Protein AF-A0A366LX60-F1 (afdb_monomer_lite)

Radius of gyration: 23.56 Å; chains: 1; bounding box: 49×60×62 Å

Structure (mmCIF, N/CA/C/O backbone):
data_AF-A0A366LX60-F1
#
_entry.id   AF-A0A366LX60-F1
#
loop_
_atom_site.group_PDB
_atom_site.id
_atom_site.type_symbol
_atom_site.label_atom_id
_atom_site.label_alt_id
_atom_site.label_comp_id
_atom_site.label_asym_id
_atom_site.label_entity_id
_atom_site.label_seq_id
_atom_site.pdbx_PDB_ins_code
_atom_site.Cartn_x
_atom_site.Cartn_y
_atom_site.Cartn_z
_atom_site.occupancy
_atom_site.B_iso_or_equiv
_atom_site.auth_seq_id
_atom_site.auth_comp_id
_atom_site.auth_asym_id
_atom_site.auth_atom_id
_atom_site.pdbx_PDB_model_num
ATOM 1 N N . MET A 1 1 ? 24.670 -49.491 36.710 1.00 48.00 1 MET A N 1
ATOM 2 C CA . MET A 1 1 ? 25.436 -48.771 35.670 1.00 48.00 1 MET A CA 1
ATOM 3 C C . MET A 1 1 ? 25.477 -49.736 34.493 1.00 48.00 1 MET A C 1
ATOM 5 O O . MET A 1 1 ? 26.183 -50.718 34.591 1.00 48.00 1 MET A O 1
ATOM 9 N N . THR A 1 2 ? 24.543 -49.719 33.547 1.00 44.12 2 THR A N 1
ATOM 10 C CA . THR A 1 2 ? 24.259 -48.660 32.569 1.00 44.12 2 THR A CA 1
ATOM 11 C C . THR A 1 2 ? 22.804 -48.748 32.091 1.00 44.12 2 THR A C 1
ATOM 13 O O . THR A 1 2 ? 22.376 -49.781 31.592 1.00 44.12 2 THR A O 1
ATOM 16 N N . ALA A 1 3 ? 22.056 -47.658 32.230 1.00 45.50 3 ALA A N 1
ATOM 17 C CA . ALA A 1 3 ? 20.785 -47.443 31.548 1.00 45.50 3 ALA A CA 1
ATOM 18 C C . ALA A 1 3 ? 20.851 -46.028 30.974 1.00 45.50 3 ALA A C 1
ATOM 20 O O . ALA A 1 3 ? 20.868 -45.074 31.750 1.00 45.50 3 ALA A O 1
ATOM 21 N N . ARG A 1 4 ? 21.010 -45.907 29.653 1.00 46.78 4 ARG A N 1
ATOM 22 C CA . ARG A 1 4 ? 20.873 -44.668 28.868 1.00 46.78 4 ARG A CA 1
ATOM 23 C C . ARG A 1 4 ? 20.836 -45.036 27.382 1.00 46.78 4 ARG A C 1
ATOM 25 O O . ARG A 1 4 ? 21.726 -44.691 26.625 1.00 46.78 4 ARG A O 1
ATOM 32 N N . ASP A 1 5 ? 19.789 -45.762 27.016 1.00 51.44 5 ASP A N 1
ATOM 33 C CA . ASP A 1 5 ? 19.326 -45.898 25.637 1.00 51.44 5 ASP A CA 1
ATOM 34 C C . ASP A 1 5 ? 17.854 -45.495 25.639 1.00 51.44 5 ASP A C 1
ATOM 36 O O . ASP A 1 5 ? 16.988 -46.305 25.958 1.00 51.44 5 ASP A O 1
ATOM 40 N N . ALA A 1 6 ? 17.589 -44.213 25.403 1.00 50.06 6 ALA A N 1
ATOM 41 C CA . ALA A 1 6 ? 16.320 -43.702 24.896 1.00 50.06 6 ALA A CA 1
ATOM 42 C C . ALA A 1 6 ? 16.440 -42.190 24.671 1.00 50.06 6 ALA A C 1
ATOM 44 O O . ALA A 1 6 ? 16.988 -41.477 25.509 1.00 50.06 6 ALA A O 1
ATOM 45 N N . ASP A 1 7 ? 15.848 -41.754 23.564 1.00 46.31 7 ASP A N 1
ATOM 46 C CA . ASP A 1 7 ? 15.535 -40.374 23.186 1.00 46.31 7 ASP A CA 1
ATOM 47 C C . ASP A 1 7 ? 16.627 -39.571 22.467 1.00 46.31 7 ASP A C 1
ATOM 49 O O . ASP A 1 7 ? 16.975 -38.458 22.849 1.00 46.31 7 ASP A O 1
ATOM 53 N N . ASP A 1 8 ? 17.053 -40.088 21.311 1.00 50.69 8 ASP A N 1
ATOM 54 C CA . ASP A 1 8 ? 17.220 -39.228 20.135 1.00 50.69 8 ASP A CA 1
ATOM 55 C C . ASP A 1 8 ? 15.904 -39.240 19.338 1.00 50.69 8 ASP A C 1
ATOM 57 O O . ASP A 1 8 ? 15.639 -40.116 18.513 1.00 50.69 8 ASP A O 1
ATOM 61 N N . LYS A 1 9 ? 15.015 -38.304 19.674 1.00 46.75 9 LYS A N 1
ATOM 62 C CA . LYS A 1 9 ? 13.851 -37.952 18.860 1.00 46.75 9 LYS A CA 1
ATOM 63 C C . LYS A 1 9 ? 13.996 -36.498 18.461 1.00 46.75 9 LYS A C 1
ATOM 65 O O . LYS A 1 9 ? 13.526 -35.610 19.164 1.00 46.75 9 LYS A O 1
ATOM 70 N N . THR A 1 10 ? 14.577 -36.271 17.293 1.00 54.34 10 THR A N 1
ATOM 71 C CA . THR A 1 10 ? 14.193 -35.101 16.504 1.00 54.34 10 THR A CA 1
ATOM 72 C C . THR A 1 10 ? 13.058 -35.557 15.585 1.00 54.34 10 THR A C 1
ATOM 74 O O . THR A 1 10 ? 13.228 -36.519 14.833 1.00 54.34 10 THR A O 1
ATOM 77 N N . PRO A 1 11 ? 11.861 -34.961 15.712 1.00 47.41 11 PRO A N 1
ATOM 78 C CA . PRO A 1 11 ? 11.387 -34.148 14.598 1.00 47.41 11 PRO A CA 1
ATOM 79 C C . PRO A 1 11 ? 10.585 -32.933 15.094 1.00 47.41 11 PRO A C 1
ATOM 81 O O . PRO A 1 11 ? 9.395 -33.048 15.375 1.00 47.41 11 PRO A O 1
ATOM 84 N N . ASP A 1 12 ? 11.221 -31.760 15.153 1.00 51.66 12 ASP A N 1
ATOM 85 C C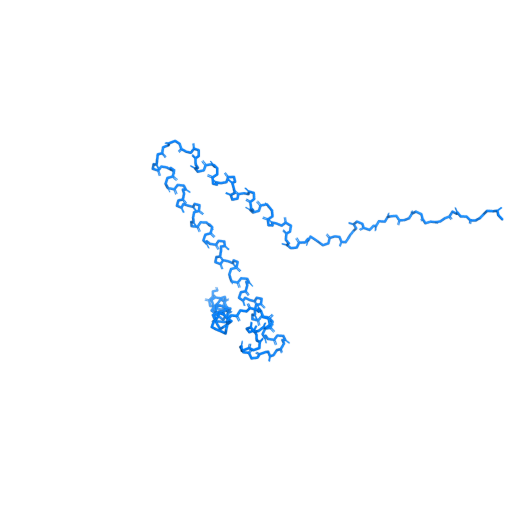A . ASP A 1 12 ? 10.539 -30.468 15.376 1.00 51.66 12 ASP A CA 1
ATOM 86 C C . ASP A 1 12 ? 10.443 -29.635 14.077 1.00 51.66 12 ASP A C 1
ATOM 88 O O . ASP A 1 12 ? 10.292 -28.419 14.086 1.00 51.66 12 ASP A O 1
ATOM 92 N N . ASP A 1 13 ? 10.529 -30.299 12.917 1.00 49.66 13 ASP A N 1
ATOM 93 C CA . ASP A 1 13 ? 10.431 -29.659 11.594 1.00 49.66 13 ASP A CA 1
ATOM 94 C C . ASP A 1 13 ? 9.007 -29.700 11.000 1.00 49.66 13 ASP A C 1
ATOM 96 O O . ASP A 1 13 ? 8.756 -29.153 9.926 1.00 49.66 13 ASP A O 1
ATOM 100 N N . ALA A 1 14 ? 8.039 -30.326 11.681 1.00 45.41 14 ALA A N 1
ATOM 101 C CA . ALA A 1 14 ? 6.715 -30.607 11.114 1.00 45.41 14 ALA A CA 1
ATOM 102 C C . ALA A 1 14 ? 5.669 -29.485 11.290 1.00 45.41 14 ALA A C 1
ATOM 104 O O . ALA A 1 14 ? 4.547 -29.636 10.808 1.00 45.41 14 ALA A O 1
ATOM 105 N N . ASN A 1 15 ? 5.993 -28.371 11.960 1.00 51.06 15 ASN A N 1
ATOM 106 C CA . ASN A 1 15 ? 5.004 -27.323 12.259 1.00 51.06 15 ASN A CA 1
ATOM 107 C C . ASN A 1 15 ? 5.498 -25.883 12.041 1.00 51.06 15 ASN A C 1
ATOM 109 O O . ASN A 1 15 ? 5.002 -24.946 12.671 1.00 51.06 15 ASN A O 1
ATOM 113 N N . ARG A 1 16 ? 6.457 -25.668 11.132 1.00 56.16 16 ARG A N 1
ATOM 114 C CA . ARG A 1 16 ? 6.787 -24.310 10.682 1.00 56.16 16 ARG A CA 1
ATOM 115 C C . ARG A 1 16 ? 5.661 -23.823 9.765 1.00 56.16 16 ARG A C 1
ATOM 117 O O . ARG A 1 16 ? 5.736 -23.959 8.548 1.00 56.16 16 ARG A O 1
ATOM 124 N N . GLN A 1 17 ? 4.584 -23.299 10.352 1.00 60.91 17 GLN A N 1
ATOM 125 C CA . GLN A 1 17 ? 3.646 -22.455 9.613 1.00 60.91 17 GLN A CA 1
ATOM 126 C C . GLN A 1 17 ? 4.471 -21.374 8.916 1.00 60.91 17 GLN A C 1
ATOM 128 O O . GLN A 1 17 ? 5.279 -20.716 9.573 1.00 60.91 17 GLN A O 1
ATOM 133 N N . ALA A 1 18 ? 4.322 -21.266 7.592 1.00 64.00 18 ALA A N 1
ATOM 134 C CA . ALA A 1 18 ? 5.001 -20.242 6.810 1.00 64.00 18 ALA A CA 1
ATOM 135 C C . ALA A 1 18 ? 4.763 -18.891 7.486 1.00 64.00 18 ALA A C 1
ATOM 137 O O . ALA A 1 18 ? 3.612 -18.548 7.786 1.00 64.00 18 ALA A O 1
ATOM 138 N N . ASP A 1 19 ? 5.841 -18.162 7.771 1.00 78.31 19 ASP A N 1
ATOM 139 C CA . ASP A 1 19 ? 5.695 -16.820 8.308 1.00 78.31 19 ASP A CA 1
ATOM 140 C C . ASP A 1 19 ? 4.960 -16.026 7.216 1.00 78.31 19 ASP A C 1
ATOM 142 O O . ASP A 1 19 ? 5.401 -16.026 6.062 1.00 78.31 19 ASP A O 1
ATOM 146 N N . PRO A 1 20 ? 3.825 -15.363 7.507 1.00 74.44 20 PRO A N 1
ATOM 147 C CA . PRO A 1 20 ? 3.124 -14.554 6.509 1.00 74.44 20 PRO A CA 1
ATOM 148 C C . PRO A 1 20 ? 4.028 -13.494 5.847 1.00 74.44 20 PRO A C 1
ATOM 150 O O . PRO A 1 20 ? 3.682 -12.967 4.790 1.00 74.44 20 PRO A O 1
ATOM 153 N N . ASN A 1 21 ? 5.192 -13.201 6.435 1.00 82.44 21 ASN A N 1
ATOM 154 C CA . ASN A 1 21 ? 6.202 -12.289 5.915 1.00 82.44 21 ASN A CA 1
ATOM 155 C C . ASN A 1 21 ? 7.226 -12.942 4.962 1.00 82.44 21 ASN A C 1
ATOM 157 O O . ASN A 1 21 ? 7.979 -12.211 4.313 1.00 82.44 21 ASN A O 1
ATOM 161 N N . ASP A 1 22 ? 7.243 -14.272 4.809 1.00 85.75 22 ASP A N 1
ATOM 162 C CA . ASP A 1 22 ? 8.193 -15.005 3.949 1.00 85.75 22 ASP A CA 1
ATOM 163 C C . ASP A 1 22 ? 8.116 -14.566 2.472 1.00 85.75 22 ASP A C 1
ATOM 165 O O . ASP A 1 22 ? 9.094 -14.644 1.724 1.00 85.75 22 ASP A O 1
ATOM 169 N N . GLY A 1 23 ? 6.968 -14.034 2.037 1.00 86.50 23 GLY A N 1
ATOM 170 C CA . GLY A 1 23 ? 6.773 -13.503 0.685 1.00 86.50 23 GLY A CA 1
ATOM 171 C C . GLY A 1 23 ? 7.366 -12.107 0.443 1.00 86.50 23 GLY A C 1
ATOM 172 O O . GLY A 1 23 ? 7.620 -11.734 -0.706 1.00 86.50 23 GLY A O 1
ATOM 173 N N . PHE A 1 24 ? 7.622 -11.309 1.485 1.00 89.62 24 PHE A N 1
ATOM 174 C CA . PHE A 1 24 ? 8.063 -9.915 1.318 1.00 89.62 24 PHE A CA 1
ATOM 175 C C . PHE A 1 24 ? 9.466 -9.773 0.709 1.00 89.62 24 PHE A C 1
ATOM 177 O O . PHE A 1 24 ? 9.653 -8.893 -0.146 1.00 89.62 24 PHE A O 1
ATOM 184 N N . PRO A 1 25 ? 10.455 -10.621 1.058 1.00 93.88 25 PRO A N 1
ATOM 185 C CA . PRO A 1 25 ? 11.744 -10.626 0.375 1.00 93.88 25 PRO A CA 1
ATOM 186 C C . PRO A 1 25 ? 11.625 -10.930 -1.124 1.00 93.88 25 PRO A C 1
ATOM 188 O O . PRO A 1 25 ? 12.329 -10.305 -1.923 1.00 93.88 25 PRO A O 1
ATOM 191 N N . LEU A 1 26 ? 10.716 -11.833 -1.518 1.00 91.94 26 LEU A N 1
ATOM 192 C CA . LEU A 1 26 ? 10.485 -12.192 -2.922 1.00 91.94 26 LEU A CA 1
ATOM 193 C C . LEU A 1 26 ? 9.887 -11.022 -3.707 1.00 91.94 26 LEU A C 1
ATOM 195 O O . LEU A 1 26 ? 10.407 -10.679 -4.768 1.00 91.94 26 LEU A O 1
ATOM 199 N N . ILE A 1 27 ? 8.874 -10.350 -3.152 1.00 93.88 27 ILE A N 1
ATOM 200 C CA . ILE A 1 27 ? 8.287 -9.137 -3.747 1.00 93.88 27 ILE A CA 1
ATOM 201 C C . ILE A 1 27 ? 9.352 -8.046 -3.899 1.00 93.88 27 ILE A C 1
ATOM 203 O O . ILE A 1 27 ? 9.505 -7.451 -4.966 1.00 93.88 27 ILE A O 1
ATOM 207 N N . SER A 1 28 ? 10.140 -7.817 -2.847 1.00 95.00 28 SER A N 1
ATOM 208 C CA . SER A 1 28 ? 11.196 -6.802 -2.851 1.00 95.00 28 SER A CA 1
ATOM 209 C C . SER A 1 28 ? 12.267 -7.087 -3.903 1.00 95.00 28 SER A C 1
ATOM 211 O O . SER A 1 28 ? 12.777 -6.165 -4.541 1.00 95.00 28 SER A O 1
ATOM 213 N N . ARG A 1 29 ? 12.626 -8.362 -4.091 1.00 96.06 29 ARG A N 1
ATOM 214 C CA . ARG A 1 29 ? 13.558 -8.789 -5.137 1.00 96.06 29 ARG A CA 1
ATOM 215 C C . ARG A 1 29 ? 12.964 -8.578 -6.527 1.00 96.06 29 ARG A C 1
ATOM 217 O O . ARG A 1 29 ? 13.609 -7.924 -7.338 1.00 96.06 29 ARG A O 1
ATOM 224 N N . ALA A 1 30 ? 11.744 -9.054 -6.766 1.00 96.25 30 ALA A N 1
ATOM 225 C CA . ALA A 1 30 ? 11.069 -8.915 -8.053 1.00 96.25 30 ALA A CA 1
ATOM 226 C C . ALA A 1 30 ? 10.932 -7.444 -8.475 1.00 96.25 30 ALA A C 1
ATOM 228 O O . ALA A 1 30 ? 11.213 -7.102 -9.621 1.00 96.25 30 ALA A O 1
ATOM 229 N N . PHE A 1 31 ? 10.596 -6.552 -7.537 1.00 97.06 31 PHE A N 1
ATOM 230 C CA . PHE A 1 31 ? 10.539 -5.115 -7.804 1.00 97.06 31 PHE A CA 1
ATOM 231 C C . PHE A 1 31 ? 11.902 -4.544 -8.225 1.00 97.06 31 PHE A C 1
ATOM 233 O O . PHE A 1 31 ? 11.990 -3.819 -9.216 1.00 97.06 31 PHE A O 1
ATOM 240 N N . ARG A 1 32 ? 12.990 -4.895 -7.522 1.00 98.06 32 ARG A N 1
ATOM 241 C CA . ARG A 1 32 ? 14.347 -4.461 -7.906 1.00 98.06 32 ARG A CA 1
ATOM 242 C C . ARG A 1 32 ? 14.751 -4.986 -9.283 1.00 98.06 32 ARG A C 1
ATOM 244 O O . ARG A 1 32 ? 15.340 -4.234 -10.060 1.00 98.06 32 ARG A O 1
ATOM 251 N N . ASP A 1 33 ? 14.425 -6.239 -9.582 1.00 98.25 33 ASP A N 1
ATOM 252 C CA . ASP A 1 33 ? 14.724 -6.862 -10.872 1.00 98.25 33 ASP A CA 1
ATOM 253 C C . ASP A 1 33 ? 13.944 -6.173 -12.007 1.00 98.25 33 ASP A C 1
ATOM 255 O O . ASP A 1 33 ? 14.532 -5.841 -13.039 1.00 98.25 33 ASP A O 1
ATOM 259 N N . ALA A 1 34 ? 12.668 -5.837 -11.788 1.00 98.06 34 ALA A N 1
ATOM 260 C CA . ALA A 1 34 ? 11.856 -5.075 -12.737 1.00 98.06 34 ALA A CA 1
ATOM 261 C C . ALA A 1 34 ? 12.416 -3.663 -12.983 1.00 98.06 34 ALA A C 1
ATOM 263 O O . ALA A 1 34 ? 12.592 -3.259 -14.132 1.00 98.06 34 ALA A O 1
ATOM 264 N N . VAL A 1 35 ? 12.785 -2.930 -11.924 1.00 98.38 35 VAL A N 1
ATOM 265 C CA . VAL A 1 35 ? 13.423 -1.606 -12.052 1.00 98.38 35 VAL A CA 1
ATOM 266 C C . VAL A 1 35 ? 14.721 -1.697 -12.859 1.00 98.38 35 VAL A C 1
ATOM 268 O O . VAL A 1 35 ? 14.981 -0.844 -13.710 1.00 98.38 35 VAL A O 1
ATOM 271 N N . LYS A 1 36 ? 15.542 -2.728 -12.619 1.00 98.56 36 LYS A N 1
ATOM 272 C CA . LYS A 1 36 ? 16.778 -2.959 -13.378 1.00 98.56 36 LYS A CA 1
ATOM 273 C C . LYS A 1 36 ? 16.486 -3.235 -14.854 1.00 98.56 36 LYS A C 1
ATOM 275 O O . LYS A 1 36 ? 17.171 -2.674 -15.704 1.00 98.56 36 LYS A O 1
ATOM 280 N N . ALA A 1 37 ? 15.481 -4.058 -15.151 1.00 98.31 37 ALA A N 1
ATOM 281 C CA . ALA A 1 37 ? 15.083 -4.375 -16.519 1.00 98.31 37 ALA A CA 1
ATOM 282 C C . ALA A 1 37 ? 14.608 -3.129 -17.278 1.00 98.31 37 ALA A C 1
ATOM 284 O O . ALA A 1 37 ? 15.097 -2.876 -18.375 1.00 98.31 37 ALA A O 1
ATOM 285 N N . VAL A 1 38 ? 13.744 -2.305 -16.670 1.00 98.25 38 VAL A N 1
ATOM 286 C CA . VAL A 1 38 ? 13.260 -1.049 -17.272 1.00 98.25 38 VAL A CA 1
ATOM 287 C C . VAL A 1 38 ? 14.416 -0.090 -17.560 1.00 98.25 38 VAL A C 1
ATOM 289 O O . VAL A 1 38 ? 14.510 0.458 -18.655 1.00 98.25 38 VAL A O 1
ATOM 292 N N . ARG A 1 39 ? 15.348 0.074 -16.612 1.00 98.06 39 ARG A N 1
ATOM 293 C CA . ARG A 1 39 ? 16.527 0.946 -16.779 1.00 98.06 39 ARG A CA 1
ATOM 294 C C . ARG A 1 39 ? 17.511 0.465 -17.845 1.00 98.06 39 ARG A C 1
ATOM 296 O O . ARG A 1 39 ? 18.310 1.264 -18.318 1.00 98.06 39 ARG A O 1
ATOM 303 N N . ALA A 1 40 ? 17.487 -0.820 -18.187 1.00 98.44 40 ALA A N 1
ATOM 304 C CA . ALA A 1 40 ? 18.347 -1.392 -19.215 1.00 98.44 40 ALA A CA 1
ATOM 305 C C . ALA A 1 40 ? 17.776 -1.235 -20.637 1.00 98.44 40 ALA A C 1
ATOM 307 O O . ALA A 1 40 ? 18.463 -1.592 -21.592 1.00 98.44 40 ALA A O 1
ATOM 308 N N . ILE A 1 41 ? 16.547 -0.725 -20.798 1.00 98.50 41 ILE A N 1
ATOM 309 C CA . ILE A 1 41 ? 15.925 -0.508 -22.110 1.00 98.50 41 ILE A CA 1
ATOM 310 C C . ILE A 1 41 ? 16.617 0.679 -22.806 1.00 98.50 41 ILE A C 1
ATOM 312 O O . ILE A 1 41 ? 16.530 1.797 -22.300 1.00 98.50 41 ILE A O 1
ATOM 316 N N . PRO A 1 42 ? 17.276 0.481 -23.968 1.00 97.25 42 PRO A N 1
ATOM 317 C CA . PRO A 1 42 ? 18.010 1.562 -24.633 1.00 97.25 42 PRO A CA 1
ATOM 318 C C . PRO A 1 42 ? 17.102 2.589 -25.312 1.00 97.25 42 PRO A C 1
ATOM 320 O O . PRO A 1 42 ? 17.461 3.756 -25.428 1.00 97.25 42 PRO A O 1
ATOM 323 N N . GLU A 1 43 ? 15.948 2.143 -25.808 1.00 98.56 43 GLU A N 1
ATOM 324 C CA . GLU A 1 43 ? 15.019 2.994 -26.544 1.00 98.56 43 GLU A CA 1
ATOM 325 C C . GLU A 1 43 ? 14.177 3.823 -25.552 1.00 98.56 43 GLU A C 1
ATOM 327 O O . GLU A 1 43 ? 13.454 3.234 -24.739 1.00 98.56 43 GLU A O 1
ATOM 332 N N . PRO A 1 44 ? 14.268 5.169 -25.573 1.00 97.75 44 PRO A N 1
ATOM 333 C CA . PRO A 1 44 ? 13.674 6.011 -24.537 1.00 97.75 44 PRO A CA 1
ATOM 334 C C . PRO A 1 44 ? 12.156 5.890 -24.406 1.00 97.75 44 PRO A C 1
ATOM 336 O O . PRO A 1 44 ? 11.640 5.915 -23.287 1.00 97.75 44 PRO A O 1
ATOM 339 N N . ARG A 1 45 ? 11.423 5.758 -25.518 1.00 97.88 45 ARG A N 1
ATOM 340 C CA . ARG A 1 45 ? 9.960 5.677 -25.480 1.00 97.88 45 ARG A CA 1
ATOM 341 C C . ARG A 1 45 ? 9.500 4.376 -24.829 1.00 97.88 45 ARG A C 1
ATOM 343 O O . ARG A 1 45 ? 8.697 4.405 -23.905 1.00 97.88 45 ARG A O 1
ATOM 350 N N . ARG A 1 46 ? 10.073 3.247 -25.229 1.00 97.88 46 ARG A N 1
ATOM 351 C CA . ARG A 1 46 ? 9.812 1.927 -24.656 1.00 97.88 46 ARG A CA 1
ATOM 352 C C . ARG A 1 46 ? 10.214 1.864 -23.186 1.00 97.88 46 ARG A C 1
ATOM 354 O O . ARG A 1 46 ? 9.529 1.205 -22.404 1.00 97.88 46 ARG A O 1
ATOM 361 N N . ALA A 1 47 ? 11.299 2.538 -22.801 1.00 98.19 47 ALA A N 1
ATOM 362 C CA . ALA A 1 47 ? 11.696 2.657 -21.401 1.00 98.19 47 ALA A CA 1
ATOM 363 C C . ALA A 1 47 ? 10.638 3.417 -20.583 1.00 98.19 47 ALA A C 1
ATOM 365 O O . ALA A 1 47 ? 10.271 2.970 -19.498 1.00 98.19 47 ALA A O 1
ATOM 366 N N . PHE A 1 48 ? 10.112 4.523 -21.120 1.00 98.44 48 PHE A N 1
ATOM 367 C CA . PHE A 1 48 ? 9.036 5.295 -20.497 1.00 98.44 48 PHE A CA 1
ATOM 368 C C . PHE A 1 48 ? 7.733 4.494 -20.368 1.00 98.44 48 PHE A C 1
ATOM 370 O O . PHE A 1 48 ? 7.148 4.451 -19.285 1.00 98.44 48 PHE A O 1
ATOM 377 N N . ASP A 1 49 ? 7.304 3.826 -21.440 1.00 98.62 49 ASP A N 1
ATOM 378 C CA . ASP A 1 49 ? 6.080 3.019 -21.431 1.00 98.62 49 ASP A CA 1
ATOM 379 C C . ASP A 1 49 ? 6.206 1.881 -20.392 1.00 98.62 49 ASP A C 1
ATOM 381 O O . ASP A 1 49 ? 5.351 1.724 -19.525 1.00 98.62 49 ASP A O 1
ATOM 385 N N . SER A 1 50 ? 7.353 1.189 -20.352 1.00 98.38 50 SER A N 1
ATOM 386 C CA . SER A 1 50 ? 7.605 0.126 -19.359 1.00 98.38 50 SER A CA 1
ATOM 387 C C . SER A 1 50 ? 7.694 0.654 -17.918 1.00 98.38 50 SER A C 1
ATOM 389 O O . SER A 1 50 ? 7.313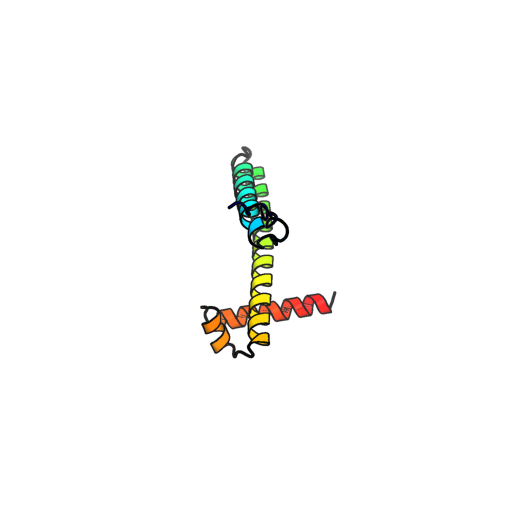 -0.035 -16.971 1.00 98.38 50 SER A O 1
ATOM 391 N N . ALA A 1 51 ? 8.215 1.870 -17.720 1.00 98.44 51 ALA A N 1
ATOM 392 C CA . ALA A 1 51 ? 8.243 2.516 -16.409 1.00 98.44 51 ALA A CA 1
ATOM 393 C C . ALA A 1 51 ? 6.833 2.886 -15.928 1.00 98.44 51 ALA A C 1
ATOM 395 O O . ALA A 1 51 ? 6.541 2.751 -14.739 1.00 98.44 51 ALA A O 1
ATOM 396 N N . THR A 1 52 ? 5.970 3.318 -16.849 1.00 98.62 52 THR A N 1
ATOM 397 C CA . THR A 1 52 ? 4.554 3.596 -16.582 1.00 98.62 52 THR A CA 1
ATOM 398 C C . THR A 1 52 ? 3.834 2.327 -16.131 1.00 98.62 52 THR A C 1
ATOM 400 O O . THR A 1 52 ? 3.218 2.326 -15.066 1.00 98.62 52 THR A O 1
ATOM 403 N N . ASP A 1 53 ? 4.004 1.220 -16.855 1.00 98.38 53 ASP A N 1
ATOM 404 C CA . ASP A 1 53 ? 3.387 -0.065 -16.500 1.00 98.38 53 ASP A CA 1
ATOM 405 C C . ASP A 1 53 ? 3.849 -0.575 -15.125 1.00 98.38 53 ASP A C 1
ATOM 407 O O . ASP A 1 53 ? 3.049 -1.061 -14.314 1.00 98.38 53 ASP A O 1
ATOM 411 N N . LEU A 1 54 ? 5.143 -0.424 -14.818 1.00 98.12 54 LEU A N 1
ATOM 412 C CA . LEU A 1 54 ? 5.684 -0.756 -13.500 1.00 98.12 54 LEU A CA 1
ATOM 413 C C . LEU A 1 54 ? 5.050 0.106 -12.398 1.00 98.12 54 LEU A C 1
ATOM 415 O O . LEU A 1 54 ? 4.704 -0.416 -11.337 1.00 98.12 54 LEU A O 1
ATOM 419 N N . ALA A 1 55 ? 4.893 1.411 -12.633 1.00 98.06 55 ALA A N 1
ATOM 420 C CA . ALA A 1 55 ? 4.296 2.325 -11.665 1.00 98.06 55 ALA A CA 1
ATOM 421 C C . ALA A 1 55 ? 2.829 1.971 -11.372 1.00 98.06 55 ALA A C 1
ATOM 423 O O . ALA A 1 55 ? 2.448 1.898 -10.202 1.00 98.06 55 ALA A O 1
ATOM 424 N N . GLU A 1 56 ? 2.032 1.687 -12.403 1.00 98.19 56 GLU A N 1
ATOM 425 C CA . GLU A 1 56 ? 0.631 1.276 -12.242 1.00 98.19 56 GLU A CA 1
ATOM 426 C C . GLU A 1 56 ? 0.508 -0.070 -11.518 1.00 98.19 56 GLU A C 1
ATOM 428 O O . GLU A 1 56 ? -0.311 -0.229 -10.610 1.00 98.19 56 GLU A O 1
ATOM 433 N N . THR A 1 57 ? 1.393 -1.022 -11.823 1.00 97.19 57 THR A N 1
ATOM 434 C CA . THR A 1 57 ? 1.432 -2.314 -11.121 1.00 97.19 57 THR A CA 1
ATOM 435 C C . THR A 1 57 ? 1.705 -2.127 -9.626 1.00 97.19 57 THR A C 1
ATOM 437 O O . THR A 1 57 ? 0.986 -2.660 -8.777 1.00 97.19 57 THR A O 1
ATOM 440 N N . VAL A 1 58 ? 2.720 -1.330 -9.277 1.00 96.94 58 VAL A N 1
ATOM 441 C CA . VAL A 1 58 ? 3.066 -1.042 -7.875 1.00 96.94 58 VAL A CA 1
ATOM 442 C C . VAL A 1 58 ? 1.940 -0.299 -7.167 1.00 96.94 58 VAL A C 1
ATOM 444 O O . VAL A 1 58 ? 1.672 -0.570 -5.994 1.00 96.94 58 VAL A O 1
ATOM 447 N N . ARG A 1 59 ? 1.250 0.603 -7.867 1.00 97.06 59 ARG A N 1
ATOM 448 C CA . ARG A 1 59 ? 0.082 1.301 -7.334 1.00 97.06 59 ARG A CA 1
ATOM 449 C C . ARG A 1 59 ? -1.028 0.322 -6.953 1.00 97.06 59 ARG A C 1
ATOM 451 O O . ARG A 1 59 ? -1.487 0.366 -5.816 1.00 97.06 59 ARG A O 1
ATOM 458 N N . GLY A 1 60 ? -1.375 -0.619 -7.832 1.00 96.12 60 GLY A N 1
ATOM 459 C CA . GLY A 1 60 ? -2.374 -1.652 -7.532 1.00 96.12 60 GLY A CA 1
ATOM 460 C C . GLY A 1 60 ? -1.998 -2.523 -6.324 1.00 96.12 60 GLY A C 1
ATOM 461 O O . GLY A 1 60 ? -2.838 -2.823 -5.468 1.00 96.12 60 GLY A O 1
ATOM 462 N N . MET A 1 61 ? -0.715 -2.873 -6.189 1.00 95.38 61 MET A N 1
ATOM 463 C CA . MET A 1 61 ? -0.211 -3.592 -5.011 1.00 95.38 61 MET A CA 1
ATOM 464 C C . MET A 1 61 ? -0.331 -2.756 -3.729 1.00 95.38 61 MET A C 1
ATOM 466 O O . MET A 1 61 ? -0.747 -3.273 -2.689 1.00 95.38 61 MET A O 1
ATOM 470 N N . ALA A 1 62 ? 0.018 -1.469 -3.791 1.00 94.44 62 ALA A N 1
ATOM 471 C CA . ALA A 1 62 ? -0.072 -0.555 -2.657 1.00 94.44 62 ALA A CA 1
ATOM 472 C C . ALA A 1 62 ? -1.525 -0.347 -2.205 1.00 94.44 62 ALA A C 1
ATOM 474 O O . ALA A 1 62 ? -1.795 -0.367 -1.002 1.00 94.44 62 ALA A O 1
ATOM 475 N N . ASP A 1 63 ? -2.456 -0.211 -3.149 1.00 94.44 63 ASP A N 1
ATOM 476 C CA . ASP A 1 63 ? -3.886 -0.078 -2.871 1.00 94.44 63 ASP A CA 1
ATOM 477 C C . ASP A 1 63 ? -4.435 -1.341 -2.191 1.00 94.44 63 ASP A C 1
ATOM 479 O O . ASP A 1 63 ? -5.095 -1.258 -1.151 1.00 94.44 63 ASP A O 1
ATOM 483 N N . THR A 1 64 ? -4.060 -2.523 -2.691 1.00 93.94 64 THR A N 1
ATOM 484 C CA . THR A 1 64 ? -4.421 -3.811 -2.076 1.00 93.94 64 THR A CA 1
ATOM 485 C C . THR A 1 64 ? -3.865 -3.930 -0.654 1.00 93.94 64 THR A C 1
ATOM 487 O O . THR A 1 64 ? -4.586 -4.273 0.285 1.00 93.94 64 THR A O 1
ATOM 490 N N . ALA A 1 65 ? -2.593 -3.584 -0.444 1.00 93.69 65 ALA A N 1
ATOM 491 C CA . ALA A 1 65 ? -1.982 -3.602 0.884 1.00 93.69 65 ALA A CA 1
ATOM 492 C C . ALA A 1 65 ? -2.647 -2.598 1.847 1.00 93.69 65 ALA A C 1
ATOM 494 O O . ALA A 1 65 ? -2.850 -2.891 3.031 1.00 93.69 65 ALA A O 1
ATOM 495 N N . ALA A 1 66 ? -3.028 -1.416 1.352 1.00 93.69 66 ALA A N 1
ATOM 496 C CA . ALA A 1 66 ? -3.759 -0.421 2.128 1.00 93.69 66 ALA A CA 1
ATOM 497 C C . ALA A 1 66 ? -5.143 -0.935 2.552 1.00 93.69 66 ALA A C 1
ATOM 499 O O . ALA A 1 66 ? -5.566 -0.679 3.684 1.00 93.69 66 ALA A O 1
ATOM 500 N N . GLN A 1 67 ? -5.809 -1.696 1.685 1.00 95.69 67 GLN A N 1
ATOM 501 C CA . GLN A 1 67 ? -7.087 -2.334 1.973 1.00 95.69 67 GLN A CA 1
ATOM 502 C C . GLN A 1 67 ? -6.958 -3.422 3.052 1.00 95.69 67 GLN A C 1
ATOM 504 O O . GLN A 1 67 ? -7.669 -3.368 4.058 1.00 95.69 67 GLN A O 1
ATOM 509 N N . VAL A 1 68 ? -5.973 -4.320 2.939 1.00 95.00 68 VAL A N 1
ATOM 510 C CA . VAL A 1 68 ? -5.675 -5.330 3.977 1.00 95.00 68 VAL A CA 1
ATOM 511 C C . VAL A 1 68 ? -5.412 -4.666 5.335 1.00 95.00 68 VAL A C 1
ATOM 513 O O . VAL A 1 68 ? -5.907 -5.112 6.377 1.00 95.00 68 VAL A O 1
ATOM 516 N N . ARG A 1 69 ? -4.681 -3.544 5.348 1.00 95.56 69 ARG A N 1
ATOM 517 C CA . ARG A 1 69 ? -4.440 -2.758 6.567 1.00 95.56 69 ARG A CA 1
ATOM 518 C C . ARG A 1 69 ? -5.727 -2.149 7.133 1.00 95.56 69 ARG A C 1
ATOM 520 O O . ARG A 1 69 ? -5.907 -2.135 8.354 1.00 95.56 69 ARG A O 1
ATOM 527 N N . ALA A 1 70 ? -6.606 -1.631 6.279 1.00 97.44 70 ALA A N 1
ATOM 528 C CA . ALA A 1 70 ? -7.894 -1.079 6.686 1.00 97.44 70 ALA A CA 1
ATOM 529 C C . ALA A 1 70 ? -8.788 -2.150 7.331 1.00 97.44 70 ALA A C 1
ATOM 531 O O . ALA A 1 70 ? -9.373 -1.918 8.392 1.00 97.44 70 ALA A O 1
ATOM 532 N N . GLU A 1 71 ? -8.834 -3.345 6.749 1.00 97.00 71 GLU A N 1
ATOM 533 C CA . GLU A 1 71 ? -9.564 -4.489 7.295 1.00 97.00 71 GLU A CA 1
ATOM 534 C C . GLU A 1 71 ? -9.015 -4.936 8.645 1.00 97.00 71 GLU A C 1
ATOM 536 O O . GLU A 1 71 ? -9.789 -5.151 9.580 1.00 97.00 71 GLU A O 1
ATOM 541 N N . ALA A 1 72 ? -7.689 -5.020 8.784 1.00 96.69 72 ALA A N 1
ATOM 542 C CA . ALA A 1 72 ? -7.051 -5.338 10.056 1.00 96.69 72 ALA A CA 1
ATOM 543 C C . ALA A 1 72 ? -7.419 -4.314 11.145 1.00 96.69 72 ALA A C 1
ATOM 545 O O . ALA A 1 72 ? -7.825 -4.703 12.242 1.00 96.69 72 ALA A O 1
ATOM 546 N N . ALA A 1 73 ? -7.382 -3.013 10.831 1.00 97.50 73 ALA A N 1
ATOM 547 C CA . ALA A 1 73 ? -7.809 -1.959 11.754 1.00 97.50 73 ALA A CA 1
ATOM 548 C C . ALA A 1 73 ? -9.296 -2.086 12.140 1.00 97.50 73 ALA A C 1
ATOM 550 O O . ALA A 1 73 ? -9.652 -1.933 13.310 1.00 97.50 73 ALA A O 1
ATOM 551 N N . ALA A 1 74 ? -10.170 -2.414 11.183 1.00 97.25 74 ALA A N 1
ATOM 552 C CA . ALA A 1 74 ? -11.592 -2.632 11.440 1.00 97.25 74 ALA A CA 1
ATOM 553 C C . ALA A 1 74 ? -11.870 -3.904 12.261 1.00 97.25 74 ALA A C 1
ATOM 555 O O . ALA A 1 74 ? -12.827 -3.933 13.041 1.00 97.25 74 ALA A O 1
ATOM 556 N N . ARG A 1 75 ? -11.058 -4.960 12.109 1.00 96.75 75 ARG A N 1
ATOM 557 C CA . ARG A 1 75 ? -11.113 -6.152 12.971 1.00 96.75 75 ARG A CA 1
ATOM 558 C C . ARG A 1 75 ? -10.747 -5.798 14.409 1.00 96.75 75 ARG A C 1
ATOM 560 O O . ARG A 1 75 ? -11.539 -6.106 15.291 1.00 96.75 75 ARG A O 1
ATOM 567 N N . ILE A 1 76 ? -9.643 -5.080 14.628 1.00 97.44 76 ILE A N 1
ATOM 568 C CA . ILE A 1 76 ? -9.214 -4.622 15.964 1.00 97.44 76 ILE A CA 1
ATOM 569 C C . ILE A 1 76 ? -10.303 -3.762 16.614 1.00 97.44 76 ILE A C 1
ATOM 571 O O . ILE A 1 76 ? -10.738 -4.046 17.724 1.00 97.44 76 ILE A O 1
ATOM 575 N N . HIS A 1 77 ? -10.815 -2.762 15.890 1.00 96.69 77 HIS A N 1
ATOM 576 C CA . HIS A 1 77 ? -11.890 -1.893 16.376 1.00 96.69 77 HIS A CA 1
ATOM 577 C C . HIS A 1 77 ? -13.118 -2.676 16.861 1.00 96.69 77 HIS A C 1
ATOM 579 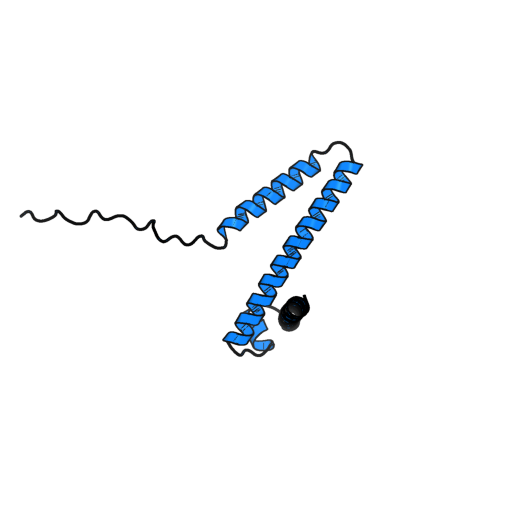O O . HIS A 1 77 ? -13.685 -2.342 17.898 1.00 96.69 77 HIS A O 1
ATOM 585 N N . ARG A 1 78 ? -13.541 -3.705 16.110 1.00 96.06 78 ARG A N 1
ATOM 586 C CA . ARG A 1 78 ? -14.706 -4.534 16.458 1.00 96.06 78 ARG A CA 1
ATOM 587 C C . ARG A 1 78 ? -14.415 -5.505 17.598 1.00 96.06 7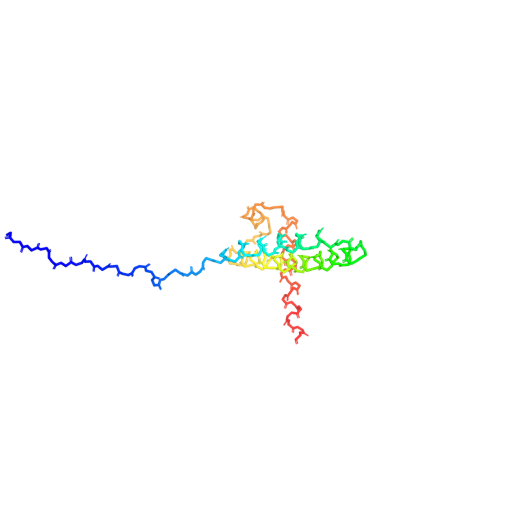8 ARG A C 1
ATOM 589 O O . ARG A 1 78 ? -15.240 -5.611 18.494 1.00 96.06 78 ARG A O 1
ATOM 596 N N . ALA A 1 79 ? -13.274 -6.187 17.558 1.00 97.12 79 ALA A N 1
ATOM 597 C CA . ALA A 1 79 ? -12.899 -7.183 18.558 1.00 97.12 79 ALA A CA 1
ATOM 598 C C . ALA A 1 79 ? -12.704 -6.559 19.947 1.00 97.12 79 ALA A C 1
ATOM 600 O O . ALA A 1 79 ? -13.106 -7.144 20.945 1.00 97.12 79 ALA A O 1
ATOM 601 N N . GLU A 1 80 ? -12.128 -5.358 20.005 1.00 96.31 80 GLU A N 1
ATOM 602 C CA . GLU A 1 80 ? -11.820 -4.668 21.262 1.00 96.31 80 GLU A CA 1
ATOM 603 C C . GLU A 1 80 ? -12.889 -3.626 21.664 1.00 96.31 80 GLU A C 1
ATOM 605 O O . GLU A 1 80 ? -12.768 -2.987 22.708 1.00 96.31 80 GLU A O 1
ATOM 610 N N . GLY A 1 81 ? -13.930 -3.407 20.846 1.00 95.62 81 GLY A N 1
ATOM 611 C CA . GLY A 1 81 ? -14.991 -2.428 21.130 1.00 95.62 81 GLY A CA 1
ATOM 612 C C . GLY A 1 81 ? -14.485 -0.985 21.287 1.00 95.62 81 GLY A C 1
ATOM 613 O O . GLY A 1 81 ? -15.023 -0.208 22.079 1.00 95.62 81 GLY A O 1
ATOM 614 N N . LEU A 1 82 ? -13.412 -0.619 20.579 1.00 95.19 82 LEU A N 1
ATOM 615 C CA . LEU A 1 82 ? -12.735 0.665 20.774 1.00 95.19 82 LEU A CA 1
ATOM 616 C C . LEU A 1 82 ? -13.522 1.826 20.167 1.00 95.19 82 LEU A C 1
ATOM 618 O O . LEU A 1 82 ? -14.053 1.730 19.067 1.00 95.19 82 LEU A O 1
ATOM 622 N N . SER A 1 83 ? -13.482 2.990 20.819 1.00 96.94 83 SER A N 1
ATOM 623 C CA . SER A 1 83 ? -13.796 4.246 20.133 1.00 96.94 83 SER A CA 1
ATOM 624 C C . SER A 1 83 ? -12.694 4.591 19.122 1.00 96.94 83 SER A C 1
ATOM 626 O O . SER A 1 83 ? -11.552 4.152 19.262 1.00 96.94 83 SER A O 1
ATOM 628 N N . ILE A 1 84 ? -12.985 5.451 18.138 1.00 95.94 84 ILE A N 1
ATOM 629 C CA . ILE A 1 84 ? -11.993 5.882 17.129 1.00 95.94 84 ILE A CA 1
ATOM 630 C C . ILE A 1 84 ? -10.735 6.475 17.788 1.00 95.94 84 ILE A C 1
ATOM 632 O O . ILE A 1 84 ? -9.622 6.222 17.338 1.00 95.94 84 ILE A O 1
ATOM 636 N N . GLY A 1 85 ? -10.897 7.241 18.873 1.00 96.94 85 GLY A N 1
ATOM 637 C CA . GLY A 1 85 ? -9.766 7.806 19.616 1.00 96.94 85 GLY A CA 1
ATOM 638 C C . GLY A 1 85 ? -8.892 6.729 20.265 1.00 96.94 85 GLY A C 1
ATOM 639 O O . GLY A 1 85 ? -7.672 6.781 20.145 1.00 96.94 85 GLY A O 1
ATOM 640 N N . LYS A 1 86 ? -9.509 5.715 20.887 1.00 97.94 86 LYS A N 1
ATOM 641 C CA . LYS A 1 86 ? -8.778 4.582 21.472 1.00 97.94 86 LYS A CA 1
ATOM 642 C C . LYS A 1 86 ? -8.114 3.715 20.400 1.00 97.94 86 LYS A C 1
ATOM 644 O O . LYS A 1 86 ? -6.979 3.297 20.591 1.00 97.94 86 LYS A O 1
ATOM 649 N N . LEU A 1 87 ? -8.770 3.513 19.254 1.00 97.94 87 LEU A N 1
ATOM 650 C CA . LEU A 1 87 ? -8.184 2.820 18.105 1.00 97.94 87 LEU A CA 1
ATOM 651 C C . LEU A 1 87 ? -6.950 3.557 17.571 1.00 97.94 87 LEU A C 1
ATOM 653 O O . LEU A 1 87 ? -5.930 2.932 17.304 1.00 97.94 87 LEU A O 1
ATOM 657 N N . ALA A 1 88 ? -7.028 4.881 17.431 1.00 97.50 88 ALA A N 1
ATOM 658 C CA . ALA A 1 88 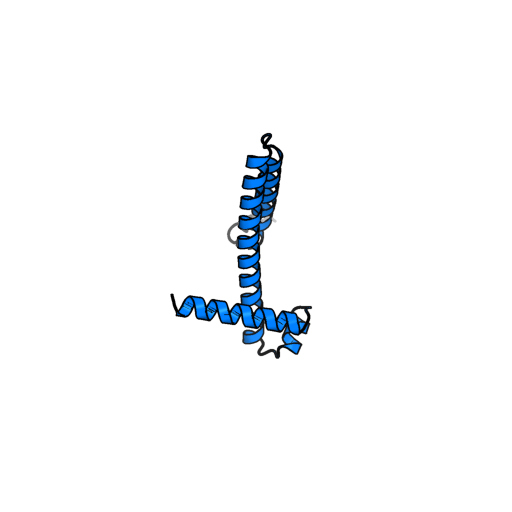? -5.916 5.698 16.956 1.00 97.50 88 ALA A CA 1
ATOM 659 C C . ALA A 1 88 ? -4.680 5.552 17.858 1.00 97.50 88 ALA A C 1
ATOM 661 O O . ALA A 1 88 ? -3.587 5.284 17.361 1.00 97.50 88 ALA A O 1
ATOM 662 N N . LEU A 1 89 ? -4.878 5.619 19.180 1.00 97.81 89 LEU A N 1
ATOM 663 C CA . LEU A 1 89 ? -3.823 5.369 20.167 1.00 97.81 89 LEU A CA 1
ATOM 664 C C . LEU A 1 89 ? -3.286 3.934 20.077 1.00 97.81 89 LEU A C 1
ATOM 666 O O . LEU A 1 89 ? -2.076 3.740 20.025 1.00 97.81 89 LEU A O 1
ATOM 670 N N . ARG A 1 90 ? -4.173 2.933 19.988 1.00 97.06 90 ARG A N 1
ATOM 671 C CA . ARG A 1 90 ? -3.808 1.510 19.892 1.00 97.06 90 ARG A CA 1
ATOM 672 C C . ARG A 1 90 ? -2.937 1.199 18.673 1.00 97.06 90 ARG A C 1
ATOM 674 O O . ARG A 1 90 ? -2.062 0.343 18.760 1.00 97.06 90 ARG A O 1
ATOM 681 N N . LEU A 1 91 ? -3.191 1.880 17.557 1.00 96.62 91 LEU A N 1
ATOM 682 C CA . LEU A 1 91 ? -2.478 1.710 16.290 1.00 96.62 91 LEU A CA 1
ATOM 683 C C . LEU A 1 91 ? -1.285 2.668 16.119 1.00 96.62 91 LEU A C 1
ATOM 685 O O . LEU A 1 91 ? -0.599 2.581 15.103 1.00 96.62 91 LEU A O 1
ATOM 689 N N . GLY A 1 92 ? -1.057 3.598 17.054 1.00 97.31 92 GLY A N 1
ATOM 690 C CA . GLY A 1 92 ? 0.012 4.598 16.951 1.00 97.31 92 GLY A CA 1
ATOM 691 C C . GLY A 1 92 ? -0.163 5.575 15.781 1.00 97.31 92 GLY A C 1
ATOM 692 O O . GLY A 1 92 ? 0.818 5.981 15.163 1.00 97.31 92 GLY A O 1
ATOM 693 N N . ILE A 1 93 ? -1.404 5.930 15.430 1.00 97.38 93 ILE A N 1
ATOM 694 C CA . ILE A 1 93 ? -1.727 6.829 14.307 1.00 97.38 93 ILE A CA 1
ATOM 695 C C . ILE A 1 93 ? -2.649 7.971 14.742 1.00 97.38 93 ILE A C 1
ATOM 697 O O . ILE A 1 93 ? -3.237 7.952 15.820 1.00 97.38 93 ILE A O 1
ATOM 701 N N . SER A 1 94 ? -2.832 8.970 13.874 1.00 97.88 94 SER A N 1
ATOM 702 C CA . SER A 1 94 ? -3.790 10.049 14.126 1.00 97.88 94 SER A CA 1
ATOM 703 C C . SER A 1 94 ? -5.245 9.560 14.078 1.00 97.88 94 SER A C 1
ATOM 705 O O . SER A 1 94 ? -5.591 8.621 13.354 1.00 97.88 94 SER A O 1
ATOM 707 N N . LYS A 1 95 ? -6.136 10.258 14.796 1.00 97.19 95 LYS A N 1
ATOM 708 C CA . LYS A 1 95 ? -7.586 9.986 14.786 1.00 97.19 95 LYS A CA 1
ATOM 709 C C . LYS A 1 95 ? -8.175 10.035 13.372 1.00 97.19 95 LYS A C 1
ATOM 711 O O . LYS A 1 95 ? -8.927 9.142 12.995 1.00 97.19 95 LYS A O 1
ATOM 716 N N . ALA A 1 96 ? -7.780 11.031 12.577 1.00 97.81 96 ALA A N 1
ATOM 717 C CA . ALA A 1 96 ? -8.221 11.168 11.189 1.00 97.81 96 ALA A CA 1
ATOM 718 C C . ALA A 1 96 ? -7.792 9.969 10.329 1.00 97.81 96 ALA A C 1
ATOM 720 O O . ALA A 1 96 ? -8.570 9.481 9.508 1.00 97.81 96 ALA A O 1
ATOM 721 N N . ARG A 1 97 ? -6.575 9.445 10.541 1.00 96.88 97 ARG A N 1
ATOM 722 C CA . ARG A 1 97 ? -6.097 8.267 9.811 1.00 96.88 97 ARG A CA 1
ATOM 723 C C . ARG A 1 97 ? -6.842 7.001 10.225 1.00 96.88 97 ARG A C 1
ATOM 725 O O . ARG A 1 97 ? -7.201 6.210 9.358 1.00 96.88 97 ARG A O 1
ATOM 732 N N . ALA A 1 98 ? -7.121 6.831 11.516 1.00 97.75 98 ALA A N 1
ATOM 733 C CA . ALA A 1 98 ? -7.949 5.729 12.004 1.00 97.75 98 ALA A CA 1
ATOM 734 C C . ALA A 1 98 ? -9.355 5.766 11.378 1.00 97.75 98 ALA A C 1
ATOM 736 O O . ALA A 1 98 ? -9.849 4.755 10.886 1.00 97.75 98 ALA A O 1
ATOM 737 N N . GLU A 1 99 ? -9.969 6.947 11.306 1.00 97.31 99 GLU A N 1
ATOM 738 C CA . GLU A 1 99 ? -11.269 7.132 10.661 1.00 97.31 99 GLU A CA 1
ATOM 739 C C . GLU A 1 99 ? -11.236 6.842 9.152 1.00 97.31 99 GLU A C 1
ATOM 741 O O . GLU A 1 99 ? -12.153 6.216 8.619 1.00 97.31 99 GLU A O 1
ATOM 746 N N . GLN A 1 100 ? -10.182 7.261 8.444 1.00 97.06 100 GLN A N 1
ATOM 747 C CA . GLN A 1 100 ? -9.993 6.906 7.033 1.00 97.06 100 GLN A CA 1
ATOM 748 C C . GLN A 1 100 ? -9.943 5.388 6.827 1.00 97.06 100 GLN A C 1
ATOM 750 O O . GLN A 1 100 ? -10.656 4.884 5.964 1.00 97.06 100 GLN A O 1
ATOM 755 N N . LEU A 1 101 ? -9.172 4.659 7.641 1.00 97.38 101 LEU A N 1
ATOM 756 C CA . LEU A 1 101 ? -9.081 3.197 7.549 1.00 97.38 101 LEU A CA 1
ATOM 757 C C . LEU A 1 101 ? -10.446 2.532 7.772 1.00 97.38 101 LEU A C 1
ATOM 759 O O . LEU A 1 101 ? -10.843 1.663 7.000 1.00 97.38 101 LEU A O 1
ATOM 763 N N . LEU A 1 102 ? -11.217 2.981 8.769 1.00 97.19 102 LEU A N 1
ATOM 764 C CA . LEU A 1 102 ? -12.560 2.441 9.005 1.00 97.19 102 LEU A CA 1
ATOM 765 C C . LEU A 1 102 ? -13.526 2.735 7.850 1.00 97.19 102 LEU A C 1
ATOM 767 O O . LEU A 1 102 ? -14.377 1.902 7.544 1.00 97.19 102 LEU A O 1
ATOM 771 N N . ARG A 1 103 ? -13.408 3.895 7.192 1.00 96.00 103 ARG A N 1
ATOM 772 C CA . ARG A 1 103 ? -14.205 4.215 5.997 1.00 96.00 103 ARG A CA 1
ATOM 773 C C . ARG A 1 103 ? -13.822 3.344 4.803 1.00 96.00 103 ARG A C 1
ATOM 775 O O . ARG A 1 103 ? -14.720 2.830 4.144 1.00 96.00 103 ARG A O 1
ATOM 782 N N . MET A 1 104 ? -12.529 3.132 4.561 1.00 95.44 104 MET A N 1
ATOM 783 C CA . MET A 1 104 ? -12.040 2.238 3.500 1.00 95.44 104 MET A CA 1
ATOM 784 C C . MET A 1 104 ? -12.553 0.806 3.699 1.00 95.44 104 MET A C 1
ATOM 786 O O . MET A 1 104 ? -13.186 0.249 2.809 1.00 95.44 104 MET A O 1
ATOM 790 N N . ALA A 1 105 ? -12.422 0.262 4.913 1.00 94.19 105 ALA A N 1
ATOM 791 C CA . ALA A 1 105 ? -12.921 -1.074 5.244 1.00 94.19 105 ALA A CA 1
ATOM 792 C C . ALA A 1 105 ? -14.453 -1.212 5.135 1.00 94.19 105 ALA A C 1
ATOM 794 O O . ALA A 1 105 ? -14.977 -2.312 4.973 1.00 94.19 105 ALA A O 1
ATOM 795 N N . ARG A 1 106 ? -15.208 -0.112 5.263 1.00 92.75 106 ARG A N 1
ATOM 796 C CA . ARG A 1 106 ? -16.659 -0.115 5.023 1.00 92.75 106 ARG A CA 1
ATOM 797 C C . ARG A 1 106 ? -16.982 -0.164 3.534 1.00 92.75 106 ARG A C 1
ATOM 799 O O . ARG A 1 106 ? -17.833 -0.959 3.170 1.00 92.75 106 ARG A O 1
ATOM 806 N N . ARG A 1 107 ? -16.297 0.635 2.710 1.00 90.19 107 ARG A N 1
ATOM 807 C CA . ARG A 1 107 ? -16.519 0.681 1.255 1.00 90.19 107 ARG A CA 1
ATOM 808 C C . ARG A 1 107 ? -16.282 -0.676 0.602 1.00 90.19 107 ARG A C 1
ATOM 810 O O . ARG A 1 107 ? -17.205 -1.206 0.010 1.00 90.19 107 ARG A O 1
ATOM 817 N N . ALA A 1 108 ? -15.140 -1.304 0.872 1.00 82.94 108 ALA A N 1
ATOM 818 C CA . ALA A 1 108 ? -14.829 -2.612 0.292 1.00 82.94 108 ALA A CA 1
ATOM 819 C C . ALA A 1 108 ? -15.850 -3.709 0.644 1.00 82.94 108 ALA A C 1
ATOM 821 O O . ALA A 1 108 ? -16.118 -4.593 -0.159 1.00 82.94 108 ALA A O 1
ATOM 822 N N . ARG A 1 109 ? -16.462 -3.658 1.837 1.00 81.50 109 ARG A N 1
ATOM 823 C CA . ARG A 1 109 ? -17.532 -4.606 2.194 1.00 81.50 109 ARG A CA 1
ATOM 824 C C . ARG A 1 109 ? -18.817 -4.382 1.403 1.00 81.50 109 ARG A C 1
ATOM 826 O O . ARG A 1 109 ? -19.535 -5.348 1.189 1.00 81.50 109 ARG A O 1
ATOM 833 N N . ASN A 1 110 ? -19.112 -3.141 1.029 1.00 78.50 110 ASN A N 1
ATOM 834 C CA . ASN A 1 110 ? -20.285 -2.827 0.221 1.00 78.50 110 ASN A CA 1
ATOM 835 C C . ASN A 1 110 ? -20.048 -3.238 -1.237 1.00 78.50 110 ASN A C 1
ATOM 837 O O . ASN A 1 110 ? -20.916 -3.870 -1.821 1.00 78.50 110 ASN A O 1
ATOM 841 N N . ASP A 1 111 ? -18.845 -2.995 -1.768 1.00 75.12 111 ASP A N 1
ATOM 842 C CA . ASP A 1 111 ? -18.476 -3.389 -3.134 1.00 75.12 111 ASP A CA 1
ATOM 843 C C . ASP A 1 111 ? -18.542 -4.922 -3.327 1.00 75.12 111 ASP A C 1
ATOM 845 O O . ASP A 1 111 ? -18.946 -5.399 -4.381 1.00 75.12 111 ASP A O 1
ATOM 849 N N . HIS A 1 112 ? -18.212 -5.710 -2.294 1.00 63.97 112 HIS A N 1
ATOM 850 C CA . HIS A 1 112 ? -18.362 -7.174 -2.306 1.00 63.97 112 HIS A CA 1
ATOM 851 C C . HIS A 1 112 ? -19.797 -7.686 -2.094 1.00 63.97 112 HIS A C 1
ATOM 853 O O . HIS A 1 112 ? -20.037 -8.873 -2.285 1.00 63.97 112 HIS A O 1
ATOM 859 N N . ALA A 1 113 ? -20.730 -6.848 -1.637 1.00 58.50 113 ALA A N 1
ATOM 860 C CA . ALA A 1 113 ? -22.125 -7.244 -1.418 1.00 58.50 113 ALA A CA 1
ATOM 861 C C . ALA A 1 113 ? -23.019 -6.978 -2.643 1.00 58.50 113 ALA A C 1
ATOM 863 O O . ALA A 1 113 ? -24.139 -7.483 -2.693 1.00 58.50 113 ALA A O 1
ATOM 864 N N . GLU A 1 114 ? -22.536 -6.184 -3.602 1.00 50.38 114 GLU A N 1
ATOM 865 C CA . GLU A 1 114 ? -23.271 -5.749 -4.797 1.00 50.38 114 GLU A CA 1
ATOM 866 C C . GLU A 1 114 ? -22.740 -6.365 -6.111 1.00 50.38 114 GLU A C 1
ATOM 868 O O . GLU A 1 114 ? -23.269 -6.051 -7.178 1.00 50.38 114 GLU A O 1
ATOM 873 N N . GLY A 1 115 ? -21.725 -7.238 -6.048 1.00 46.25 115 GLY A N 1
ATOM 874 C CA . GLY A 1 115 ? -21.161 -7.977 -7.191 1.00 46.25 115 GLY A CA 1
ATOM 875 C C . GLY A 1 115 ? -21.374 -9.478 -7.081 1.00 46.25 115 GLY A 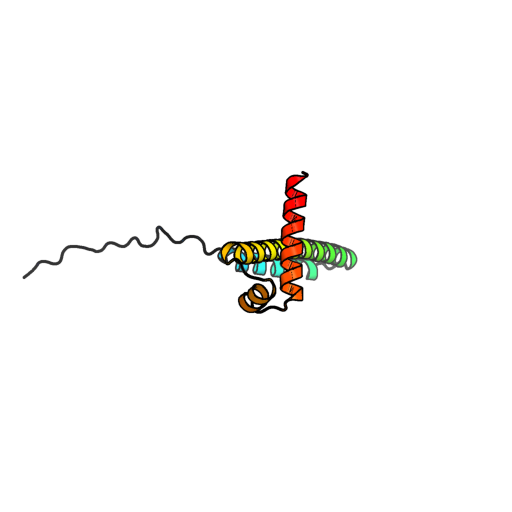C 1
ATOM 876 O O . GLY A 1 115 ? -21.553 -10.109 -8.145 1.00 46.25 115 GLY A O 1
#

Organism: NCBI:txid2248750

Foldseek 3Di:
DDDDPDDPDDDPPPDPPPDPCVCVVVVVVVLVVQVVVLVPDPDVVSSVVSVVVSVVVVVVVVVVVLLVVLLVLVCCCVVVVDDLVRSCVVVVHDSVVSVVSPVSNVVVVVVVVVD

Sequence (115 aa):
MTARDADDKTPDDANRQADPNDGFPLISRAFRDAVKAVRAIPEPRRAFDSATDLAETVRGMADTAAQVRAEAAARIHRAEGLSIGKLALRLGISKARAEQLLRMARRARNDHAEG

Secondary structure (DSSP, 8-state):
-------------TT-PPPTTTTHHHHHHHHHHHHHHHHT--SHHHHHHHHHHHHHHHHHHHHHHHHHHHHHHHHHHHHTT--HHHHHHHTTS-HHHHHHHHHHHHHHHHHTT--

pLDDT: mean 86.74, std 18.02, range [44.12, 98.62]